Protein AF-A0A9D8BBF6-F1 (afdb_monomer_lite)

Radius of gyration: 19.47 Å; chains: 1; bounding box: 41×40×44 Å

Foldseek 3Di:
DAADEDCDDDDPPDDPVCVPPPRYCHVVVNVVPVVVVVVVVCCVVVVDDDPPDPPPPPPVFPKPQPPPPDDDPPCPFCVNVPVVDGWIWGDDPPDRQWIATPGPRDIDGHD

pLDDT: mean 85.03, std 13.87, range [52.5, 98.0]

Structure (mmCIF, N/CA/C/O backbone):
data_AF-A0A9D8BBF6-F1
#
_entry.id   AF-A0A9D8BBF6-F1
#
loop_
_atom_site.group_PDB
_atom_site.id
_atom_site.type_symbol
_atom_site.label_atom_id
_atom_site.label_alt_id
_atom_site.label_comp_id
_atom_site.label_asym_id
_atom_site.label_entity_id
_atom_site.label_seq_id
_atom_site.pdbx_PDB_ins_code
_atom_site.Cartn_x
_atom_site.Cartn_y
_atom_site.Cartn_z
_atom_site.occupancy
_atom_site.B_iso_or_equiv
_atom_site.auth_seq_id
_atom_site.auth_comp_id
_atom_site.auth_asym_id
_atom_site.auth_atom_id
_atom_site.pdbx_PDB_model_num
ATOM 1 N N . ASP A 1 1 ? -7.376 -12.098 1.584 1.00 78.88 1 ASP A N 1
ATOM 2 C CA . ASP A 1 1 ? -6.107 -12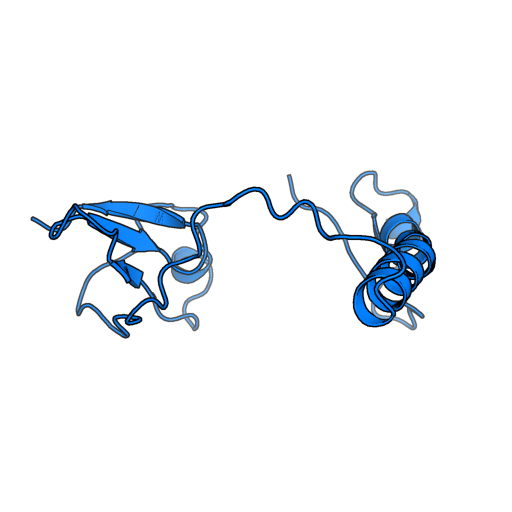.510 0.957 1.00 78.88 1 ASP A CA 1
ATOM 3 C C . ASP A 1 1 ? -5.059 -11.429 1.090 1.00 78.88 1 ASP A C 1
ATOM 5 O O . ASP A 1 1 ? -5.412 -10.256 1.105 1.00 78.88 1 ASP A O 1
ATOM 9 N N . ALA A 1 2 ? -3.796 -11.823 1.241 1.00 87.88 2 ALA A N 1
ATOM 10 C CA . ALA A 1 2 ? -2.667 -10.895 1.280 1.00 87.88 2 ALA A CA 1
ATOM 11 C C . ALA A 1 2 ? -2.157 -10.601 -0.142 1.00 87.88 2 ALA A C 1
ATOM 13 O O . ALA A 1 2 ? -2.200 -11.479 -1.006 1.00 87.88 2 ALA A O 1
ATOM 14 N N . VAL A 1 3 ? -1.652 -9.386 -0.361 1.00 95.06 3 VAL A N 1
ATOM 15 C CA . VAL A 1 3 ? -1.048 -8.916 -1.619 1.00 95.06 3 VAL A CA 1
ATOM 16 C C . VAL A 1 3 ? 0.410 -8.551 -1.349 1.00 95.06 3 VAL A C 1
ATOM 18 O O . VAL A 1 3 ? 0.715 -7.984 -0.302 1.00 95.06 3 VAL A O 1
ATOM 21 N N . ILE A 1 4 ? 1.308 -8.878 -2.279 1.00 95.25 4 ILE A N 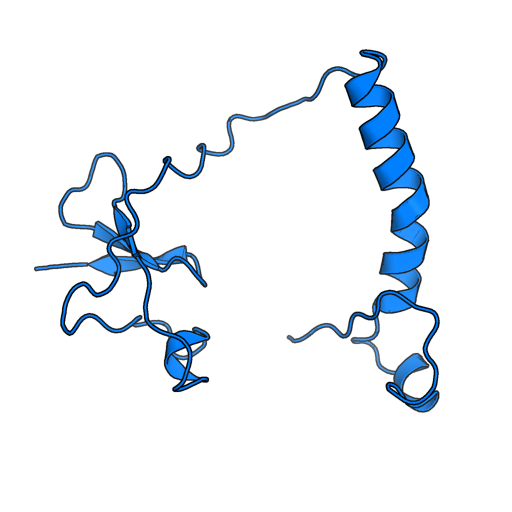1
ATOM 22 C CA . ILE A 1 4 ? 2.749 -8.627 -2.160 1.00 95.25 4 ILE A CA 1
ATOM 23 C C . ILE A 1 4 ? 3.098 -7.362 -2.948 1.00 95.25 4 ILE A C 1
ATOM 25 O O . ILE A 1 4 ? 2.890 -7.293 -4.162 1.00 95.25 4 ILE A O 1
ATOM 29 N N . MET A 1 5 ? 3.646 -6.368 -2.256 1.00 96.94 5 MET A N 1
ATOM 30 C CA . MET A 1 5 ? 4.047 -5.069 -2.804 1.00 96.94 5 MET A CA 1
ATOM 31 C C . MET A 1 5 ? 5.544 -4.838 -2.579 1.00 96.94 5 MET A C 1
ATOM 33 O O . MET A 1 5 ? 6.125 -5.402 -1.656 1.00 96.94 5 MET A O 1
ATOM 37 N N . HIS A 1 6 ? 6.166 -4.026 -3.432 1.00 96.75 6 HIS A N 1
ATOM 38 C CA . HIS A 1 6 ? 7.589 -3.692 -3.372 1.00 96.75 6 HIS A CA 1
ATOM 39 C C . HIS A 1 6 ? 7.830 -2.409 -4.187 1.00 96.75 6 HIS A C 1
ATOM 41 O O . HIS A 1 6 ? 7.374 -2.342 -5.331 1.00 96.75 6 HIS A O 1
ATOM 47 N N . PRO A 1 7 ? 8.524 -1.390 -3.648 1.00 95.94 7 PRO A N 1
ATOM 48 C CA . PRO A 1 7 ? 8.702 -0.110 -4.339 1.00 95.94 7 PRO A CA 1
ATOM 49 C C . PRO A 1 7 ? 9.613 -0.194 -5.573 1.00 95.94 7 PRO A C 1
ATOM 51 O O . PRO A 1 7 ? 9.489 0.641 -6.461 1.00 95.94 7 PRO A O 1
ATOM 54 N N . LEU A 1 8 ? 10.461 -1.229 -5.641 1.00 96.06 8 LEU A N 1
ATOM 55 C CA . LEU A 1 8 ? 11.516 -1.428 -6.645 1.00 96.06 8 LEU A CA 1
ATOM 56 C C . LEU A 1 8 ? 12.591 -0.304 -6.612 1.00 96.06 8 LEU A C 1
ATOM 58 O O . LEU A 1 8 ? 12.335 0.776 -6.083 1.00 96.06 8 LEU A O 1
ATOM 62 N N . PRO A 1 9 ? 13.809 -0.540 -7.140 1.00 95.12 9 PRO A N 1
ATOM 63 C CA . PRO A 1 9 ? 14.326 -1.832 -7.598 1.00 95.12 9 PRO A CA 1
ATOM 64 C C . PRO A 1 9 ? 14.445 -2.819 -6.432 1.00 95.12 9 PRO A C 1
ATOM 66 O O . PRO A 1 9 ? 14.690 -2.416 -5.301 1.00 95.12 9 PRO A O 1
ATOM 69 N N . ARG A 1 10 ? 14.210 -4.108 -6.698 1.00 94.50 10 ARG A N 1
ATOM 70 C CA . ARG A 1 10 ? 14.568 -5.170 -5.747 1.00 94.50 10 ARG A CA 1
ATOM 71 C C . ARG A 1 10 ? 16.041 -5.518 -5.928 1.00 94.50 10 ARG A C 1
ATOM 73 O O . ARG A 1 10 ? 16.532 -5.483 -7.056 1.00 94.50 10 ARG A O 1
ATOM 80 N N . ILE A 1 11 ? 16.709 -5.874 -4.844 1.00 93.38 11 ILE A N 1
ATOM 81 C CA . ILE A 1 11 ? 18.095 -6.333 -4.817 1.00 93.38 11 ILE A CA 1
ATOM 82 C C . ILE A 1 11 ? 18.105 -7.811 -4.419 1.00 93.38 11 ILE A C 1
ATOM 84 O O . ILE A 1 11 ? 18.230 -8.682 -5.277 1.00 93.38 11 ILE A O 1
ATOM 88 N N . ASN A 1 12 ? 17.930 -8.104 -3.133 1.00 94.62 12 ASN A N 1
ATOM 89 C CA . ASN A 1 12 ? 17.911 -9.458 -2.575 1.00 94.62 12 ASN A CA 1
ATOM 90 C C . ASN A 1 12 ? 16.760 -9.669 -1.577 1.00 94.62 12 ASN A C 1
ATOM 92 O O . ASN A 1 12 ? 16.682 -10.717 -0.941 1.00 94.62 12 ASN A O 1
ATOM 96 N N . GLU A 1 13 ? 15.851 -8.699 -1.458 1.00 96.38 13 GLU A N 1
ATOM 97 C CA . GLU A 1 13 ? 14.716 -8.739 -0.534 1.00 96.38 13 GLU A CA 1
ATOM 98 C C . GLU A 1 13 ? 13.586 -9.647 -1.049 1.00 96.38 13 GLU A C 1
ATOM 100 O O . GLU A 1 13 ? 12.715 -10.056 -0.283 1.00 96.38 13 GLU A O 1
ATOM 105 N N . LEU A 1 14 ? 13.584 -9.966 -2.351 1.00 93.75 14 LEU A N 1
ATOM 106 C CA . LEU A 1 14 ? 12.529 -10.735 -3.007 1.00 93.75 14 LEU A CA 1
ATOM 107 C C . LEU A 1 14 ? 13.096 -11.679 -4.076 1.00 93.75 14 LEU A C 1
ATOM 109 O O . LEU A 1 14 ? 13.707 -11.228 -5.044 1.00 93.75 14 LEU A O 1
ATOM 113 N N . SER A 1 15 ? 12.838 -12.984 -3.939 1.00 95.12 15 SER A N 1
ATOM 114 C CA . SER A 1 15 ? 13.206 -13.980 -4.957 1.00 95.12 15 SER A CA 1
ATOM 115 C C . SER A 1 15 ? 12.456 -13.742 -6.274 1.00 95.12 15 SER A C 1
ATOM 117 O O . SER A 1 15 ? 11.270 -13.403 -6.270 1.00 95.12 15 SER A O 1
ATOM 119 N N . TYR A 1 16 ? 13.123 -13.993 -7.403 1.00 94.75 16 TYR A N 1
ATOM 120 C CA . TYR A 1 16 ? 12.520 -13.964 -8.742 1.00 94.75 16 TYR A CA 1
ATOM 121 C C . TYR A 1 16 ? 11.347 -14.943 -8.890 1.00 94.75 16 TYR A C 1
ATOM 123 O O . TYR A 1 16 ? 10.428 -14.699 -9.664 1.00 94.75 16 TYR A O 1
ATOM 131 N N . GLU A 1 17 ? 11.321 -16.034 -8.121 1.00 96.56 17 GLU A N 1
ATOM 132 C CA . GLU A 1 17 ? 10.205 -16.989 -8.143 1.00 96.56 17 GLU A CA 1
ATOM 133 C C . GLU A 1 17 ? 8.875 -16.348 -7.724 1.00 96.56 17 GLU A C 1
ATOM 135 O O . GLU A 1 17 ? 7.810 -16.753 -8.196 1.00 96.56 17 GLU A O 1
ATOM 140 N N . VAL A 1 18 ? 8.931 -15.294 -6.899 1.00 95.75 18 VAL A N 1
ATOM 141 C CA . VAL A 1 18 ? 7.748 -14.561 -6.433 1.00 95.75 18 VAL A CA 1
ATOM 142 C C . VAL A 1 18 ? 7.076 -13.782 -7.568 1.00 95.75 18 VAL A C 1
ATOM 144 O O . VAL A 1 18 ? 5.909 -13.425 -7.435 1.00 95.75 18 VAL A O 1
ATOM 147 N N . ASP A 1 19 ? 7.741 -13.563 -8.709 1.00 96.06 19 ASP A N 1
ATOM 148 C CA . ASP A 1 19 ? 7.129 -12.927 -9.892 1.00 96.06 19 ASP A CA 1
ATOM 149 C C . ASP A 1 19 ? 5.929 -13.715 -10.418 1.00 96.06 19 ASP A C 1
ATOM 151 O O . ASP A 1 19 ? 5.006 -13.145 -10.999 1.00 96.06 19 ASP A O 1
ATOM 155 N N . ARG A 1 20 ? 5.938 -15.035 -10.208 1.00 96.69 20 ARG A N 1
ATOM 156 C CA . ARG A 1 20 ? 4.886 -15.947 -10.668 1.00 96.69 20 ARG A CA 1
ATOM 157 C C . ARG A 1 20 ? 3.756 -16.113 -9.652 1.00 96.69 20 ARG A C 1
ATOM 159 O O . ARG A 1 20 ? 2.746 -16.739 -9.970 1.00 96.69 20 ARG A O 1
ATOM 166 N N . ASP A 1 21 ? 3.896 -15.579 -8.437 1.00 96.44 21 ASP A N 1
ATOM 167 C CA . ASP A 1 21 ? 2.838 -15.641 -7.431 1.00 96.44 21 ASP A CA 1
ATOM 168 C C . ASP A 1 21 ? 1.693 -14.698 -7.825 1.00 96.44 21 ASP A C 1
ATOM 170 O O . ASP A 1 21 ? 1.887 -13.500 -8.019 1.00 96.44 21 ASP A O 1
ATOM 174 N N . LYS A 1 22 ? 0.461 -15.212 -7.880 1.00 95.62 22 LYS A N 1
ATOM 175 C CA . LYS A 1 22 ? -0.744 -14.424 -8.201 1.00 95.62 22 LYS A CA 1
ATOM 176 C C . LYS A 1 22 ? -0.986 -13.226 -7.269 1.00 95.62 22 LYS A C 1
ATOM 178 O O . LYS A 1 22 ? -1.766 -12.335 -7.598 1.00 95.62 22 LYS A O 1
ATOM 183 N N . ARG A 1 23 ? -0.366 -13.217 -6.086 1.00 96.12 23 ARG A N 1
ATOM 184 C CA . ARG A 1 23 ? -0.434 -12.130 -5.100 1.00 96.12 23 ARG A CA 1
ATOM 185 C C . ARG A 1 23 ? 0.577 -11.020 -5.382 1.00 96.12 23 ARG A C 1
ATOM 187 O O . ARG A 1 23 ? 0.455 -9.955 -4.781 1.00 96.12 23 ARG A O 1
ATOM 194 N N . ALA A 1 24 ? 1.560 -11.242 -6.256 1.00 96.81 24 ALA A N 1
ATOM 195 C CA . ALA A 1 24 ? 2.541 -10.240 -6.649 1.00 96.81 24 ALA A CA 1
ATOM 196 C C . ALA A 1 24 ? 1.867 -9.064 -7.369 1.00 96.81 24 ALA A C 1
ATOM 198 O O . ALA A 1 24 ? 1.201 -9.218 -8.392 1.00 96.81 24 ALA A O 1
ATOM 199 N N . ALA A 1 25 ? 2.032 -7.862 -6.820 1.00 97.56 25 ALA A N 1
ATOM 200 C CA . ALA A 1 25 ? 1.437 -6.642 -7.356 1.00 97.56 25 ALA A CA 1
ATOM 201 C C . ALA A 1 25 ? 2.450 -5.514 -7.591 1.00 97.56 25 ALA A C 1
ATOM 203 O O . ALA A 1 25 ? 2.057 -4.464 -8.094 1.00 97.56 25 ALA A O 1
ATOM 204 N N . TYR A 1 26 ? 3.736 -5.714 -7.291 1.00 97.50 26 TYR A N 1
ATOM 205 C CA . TYR A 1 26 ? 4.770 -4.674 -7.388 1.00 97.50 26 TYR A CA 1
ATOM 206 C C . TYR A 1 26 ? 4.975 -4.121 -8.807 1.00 97.50 26 TYR A C 1
ATOM 208 O O . TYR A 1 26 ? 5.202 -2.925 -8.959 1.00 97.50 26 TYR A O 1
ATOM 216 N N . PHE A 1 27 ? 4.793 -4.924 -9.862 1.00 96.69 27 PHE A N 1
ATOM 217 C CA . PHE A 1 27 ? 4.821 -4.399 -11.236 1.00 96.69 27 PHE A CA 1
ATOM 218 C C . PHE A 1 27 ? 3.623 -3.495 -11.548 1.00 96.69 27 PHE A C 1
ATOM 220 O O . PHE A 1 27 ? 3.794 -2.418 -12.117 1.00 96.69 27 PHE A O 1
ATOM 227 N N . ARG A 1 28 ? 2.411 -3.885 -11.120 1.00 96.81 28 ARG A N 1
ATOM 228 C CA . ARG A 1 28 ? 1.220 -3.026 -11.248 1.00 96.81 28 ARG A CA 1
ATOM 229 C C . ARG A 1 28 ? 1.389 -1.741 -10.438 1.00 96.81 28 ARG A C 1
ATOM 231 O O . ARG A 1 28 ? 1.119 -0.663 -10.950 1.00 96.81 28 ARG A O 1
ATOM 238 N N . GLN A 1 29 ? 1.895 -1.851 -9.209 1.00 97.62 29 GLN A N 1
ATOM 239 C CA . GLN A 1 29 ? 2.224 -0.718 -8.343 1.00 97.62 29 GLN A CA 1
ATOM 240 C C . GLN A 1 29 ? 3.181 0.267 -9.031 1.00 97.62 29 GLN A C 1
ATOM 242 O O . GLN A 1 29 ? 2.885 1.458 -9.072 1.00 97.62 29 GLN A O 1
ATOM 247 N N . ALA A 1 30 ? 4.296 -0.212 -9.594 1.00 97.06 30 ALA A N 1
ATOM 248 C CA . ALA A 1 30 ? 5.249 0.633 -10.313 1.00 97.06 30 ALA A CA 1
ATOM 249 C C . ALA A 1 30 ? 4.607 1.302 -11.543 1.00 97.06 30 ALA A C 1
ATOM 251 O O . ALA A 1 30 ? 4.781 2.505 -11.750 1.00 97.06 30 ALA A O 1
ATOM 252 N N . GLY A 1 31 ? 3.796 0.552 -12.301 1.00 97.31 31 GLY A N 1
ATOM 253 C CA . GLY A 1 31 ? 3.025 1.069 -13.435 1.00 97.31 31 GLY A CA 1
ATOM 254 C C . GLY A 1 31 ? 2.049 2.187 -13.053 1.00 97.31 31 GLY A C 1
ATOM 255 O O . GLY A 1 31 ? 1.916 3.160 -13.791 1.00 97.31 31 GLY A O 1
ATOM 256 N N . TYR A 1 32 ? 1.432 2.118 -11.868 1.00 98.00 32 TYR A N 1
ATOM 257 C CA . TYR A 1 32 ? 0.559 3.183 -11.362 1.00 98.00 32 TYR A CA 1
ATOM 258 C C . TYR A 1 32 ? 1.306 4.460 -10.947 1.00 98.00 32 TYR A C 1
ATOM 260 O O . TYR A 1 32 ? 0.681 5.514 -10.831 1.00 98.00 32 TYR A O 1
ATOM 268 N N . GLY A 1 33 ? 2.631 4.423 -10.777 1.00 96.88 33 GLY A N 1
ATOM 269 C CA . GLY A 1 33 ? 3.410 5.594 -10.371 1.00 96.88 33 GLY A CA 1
ATOM 270 C C . GLY A 1 33 ? 3.311 6.769 -11.350 1.00 96.88 33 GLY A C 1
ATOM 271 O O . GLY A 1 33 ? 3.252 7.920 -10.922 1.00 96.88 33 GLY A O 1
ATOM 272 N N . VAL A 1 34 ? 3.259 6.499 -12.658 1.00 97.06 34 VAL A N 1
ATOM 273 C CA . VAL A 1 34 ? 3.111 7.534 -13.695 1.00 97.06 34 VAL A CA 1
ATOM 274 C C . VAL A 1 34 ? 1.728 8.202 -13.647 1.00 97.06 34 VAL A C 1
ATOM 276 O O . VAL A 1 34 ? 1.687 9.407 -13.393 1.00 97.06 34 VAL A O 1
ATOM 279 N N . PRO A 1 35 ? 0.600 7.480 -13.815 1.00 97.38 35 PRO A N 1
ATOM 280 C CA . PRO A 1 35 ? -0.721 8.105 -13.824 1.00 97.38 35 PRO A CA 1
ATOM 281 C C . PRO A 1 35 ? -1.070 8.783 -12.493 1.00 97.38 35 PRO A C 1
ATOM 283 O O . PRO A 1 35 ? -1.687 9.843 -12.508 1.00 97.38 35 PRO A O 1
ATOM 286 N N . VAL A 1 36 ? -0.628 8.247 -11.348 1.00 96.69 36 VAL A N 1
ATOM 287 C CA . VAL A 1 36 ? -0.853 8.895 -10.043 1.00 96.69 36 VAL A CA 1
ATOM 288 C C . VAL A 1 36 ? -0.121 10.235 -9.956 1.00 96.69 36 VAL A C 1
ATOM 290 O O . VAL A 1 36 ? -0.716 11.226 -9.538 1.00 96.69 36 VAL A O 1
ATOM 293 N N . ARG A 1 37 ? 1.147 10.304 -10.387 1.00 97.75 37 ARG A N 1
ATOM 294 C CA . ARG A 1 37 ? 1.886 11.577 -10.421 1.00 97.75 37 ARG A CA 1
ATOM 295 C C . ARG A 1 37 ? 1.269 12.565 -11.404 1.00 97.75 37 ARG A C 1
ATOM 297 O O . ARG A 1 37 ? 1.155 13.736 -11.065 1.00 97.75 37 ARG A O 1
ATOM 304 N N . MET A 1 38 ? 0.841 12.106 -12.581 1.00 97.62 38 MET A N 1
ATOM 305 C CA . MET A 1 38 ? 0.139 12.952 -13.551 1.00 97.62 38 MET A CA 1
ATOM 306 C C . MET A 1 38 ? -1.137 13.547 -12.949 1.00 97.62 38 MET A C 1
ATOM 308 O O . MET A 1 38 ? -1.335 14.754 -13.033 1.00 97.62 38 MET A O 1
ATOM 312 N N . ALA A 1 39 ? -1.963 12.725 -12.294 1.00 95.69 39 ALA A N 1
ATOM 313 C CA . ALA A 1 39 ? -3.185 13.178 -11.637 1.00 95.69 39 ALA A CA 1
ATOM 314 C C . ALA A 1 39 ? -2.894 14.189 -10.518 1.00 95.69 39 ALA A C 1
ATOM 316 O O . ALA A 1 39 ? -3.556 15.220 -10.436 1.00 95.69 39 ALA A O 1
ATOM 317 N N . LEU A 1 40 ? -1.876 13.928 -9.691 1.00 95.81 40 LEU A N 1
ATOM 318 C CA . LEU A 1 40 ? -1.480 14.835 -8.616 1.00 95.81 40 LEU A CA 1
ATOM 319 C C . LEU A 1 40 ? -0.978 16.183 -9.154 1.00 95.81 40 LEU A C 1
ATOM 321 O O . LEU A 1 40 ? -1.378 17.225 -8.647 1.00 95.81 40 LEU A O 1
ATOM 325 N N . ILE A 1 41 ? -0.136 16.176 -10.190 1.00 97.25 41 ILE A N 1
ATOM 326 C CA . ILE A 1 41 ? 0.358 17.404 -10.829 1.00 97.25 41 ILE A CA 1
ATOM 327 C C . ILE A 1 41 ? -0.802 18.175 -11.465 1.00 97.25 41 ILE A C 1
ATOM 329 O O . ILE A 1 41 ? -0.925 19.375 -11.241 1.00 97.25 41 ILE A O 1
ATOM 333 N N . ALA A 1 42 ? -1.685 17.495 -12.202 1.00 96.50 42 ALA A N 1
ATOM 334 C CA . ALA A 1 42 ? -2.852 18.119 -12.818 1.00 96.50 42 ALA A CA 1
ATOM 335 C C . ALA A 1 42 ? -3.777 18.767 -11.774 1.00 96.50 42 ALA A C 1
ATOM 337 O O . ALA A 1 42 ? -4.255 19.879 -11.988 1.00 96.50 42 ALA A O 1
ATOM 338 N N . LEU A 1 43 ? -3.969 18.110 -10.626 1.00 95.00 43 LEU A N 1
ATOM 339 C CA . LEU A 1 43 ? -4.723 18.647 -9.497 1.00 95.00 43 LEU A CA 1
ATOM 340 C C . LEU A 1 43 ? -4.061 19.904 -8.910 1.00 95.00 43 LEU A C 1
ATOM 342 O O . LEU A 1 43 ? -4.727 20.917 -8.721 1.00 95.00 43 LEU A O 1
ATOM 346 N N . LEU A 1 44 ? -2.751 19.862 -8.650 1.00 94.62 44 LEU A N 1
ATOM 347 C CA . LEU A 1 44 ? -2.002 21.001 -8.098 1.00 94.62 44 LEU A CA 1
ATOM 348 C C . LEU A 1 44 ? -1.955 22.198 -9.053 1.00 94.62 44 LEU A C 1
ATOM 350 O O . LEU A 1 44 ? -1.893 23.340 -8.610 1.00 94.62 44 LEU A O 1
ATOM 354 N N . MET A 1 45 ? -2.000 21.937 -10.357 1.00 97.31 45 MET A N 1
ATOM 355 C CA . MET A 1 45 ? -2.059 22.962 -11.396 1.00 97.31 45 MET A CA 1
ATOM 356 C C . MET A 1 45 ? -3.473 23.503 -11.651 1.00 97.31 45 MET A C 1
ATOM 358 O O . MET A 1 45 ? -3.628 24.397 -12.477 1.00 97.31 45 MET A O 1
ATOM 362 N N . GLY A 1 46 ? -4.507 22.954 -11.005 1.00 94.62 46 GLY A N 1
ATOM 363 C CA . GLY A 1 46 ? -5.901 23.314 -11.281 1.00 94.62 46 GLY A CA 1
ATOM 364 C C . GLY A 1 46 ? -6.394 22.882 -12.668 1.00 94.62 46 GLY A C 1
ATOM 365 O O . GLY A 1 46 ? -7.425 23.358 -13.127 1.00 94.62 46 GLY A O 1
ATOM 366 N N . ALA A 1 47 ? -5.676 21.980 -13.345 1.00 95.19 47 ALA A N 1
ATOM 367 C CA . ALA A 1 47 ? -6.073 21.436 -14.645 1.00 95.19 47 ALA A CA 1
ATOM 368 C C . ALA A 1 47 ? -7.202 20.397 -14.524 1.00 95.19 47 ALA A C 1
ATOM 370 O O . ALA A 1 47 ? -7.874 20.087 -15.506 1.00 95.19 47 ALA A O 1
ATOM 371 N N . VAL A 1 48 ? -7.395 19.840 -13.324 1.00 91.88 48 VAL A N 1
ATOM 372 C CA . VAL A 1 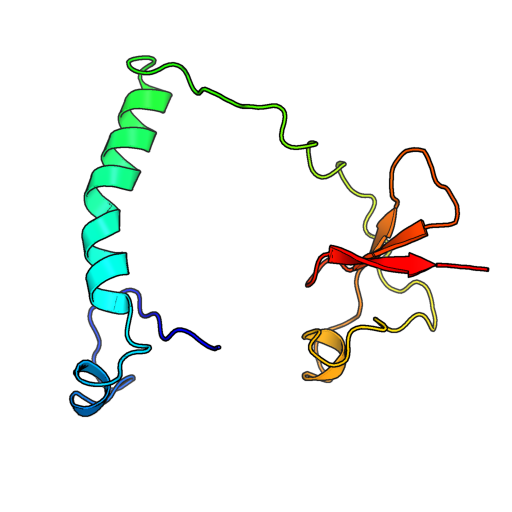48 ? -8.488 18.926 -12.987 1.00 91.88 48 VAL A CA 1
ATOM 373 C C . VAL A 1 48 ? -9.043 19.319 -11.624 1.00 91.88 48 VAL A C 1
ATOM 375 O O . VAL A 1 48 ? -8.293 19.434 -10.655 1.00 91.88 48 VAL A O 1
ATOM 378 N N . GLU A 1 49 ? -10.362 19.477 -11.534 1.00 87.00 49 GLU A N 1
ATOM 379 C CA . GLU A 1 49 ? -11.046 19.649 -10.254 1.00 87.00 49 GLU A CA 1
ATOM 380 C C . GLU A 1 49 ? -11.221 18.290 -9.567 1.00 87.00 49 GLU A C 1
ATOM 382 O O . GLU A 1 49 ? -11.694 17.327 -10.189 1.00 87.00 49 GLU A O 1
ATOM 387 N N . PRO A 1 50 ? -10.852 18.167 -8.282 1.00 81.06 50 PRO A N 1
ATOM 388 C CA . PRO A 1 50 ? -11.017 16.915 -7.581 1.00 81.06 50 PRO A CA 1
ATOM 389 C C . PRO A 1 50 ? -12.510 16.698 -7.332 1.00 81.06 50 PRO A C 1
ATOM 391 O O . PRO A 1 50 ? -13.167 17.479 -6.644 1.00 81.06 50 PRO A O 1
ATOM 394 N N . LYS A 1 51 ? -13.045 15.585 -7.834 1.00 77.50 51 LYS A N 1
ATOM 395 C CA . LYS A 1 51 ? -14.338 15.069 -7.378 1.00 77.50 51 LYS A CA 1
ATOM 396 C C . LYS A 1 51 ? -14.138 14.457 -5.997 1.00 77.50 51 LYS A C 1
ATOM 398 O O . LYS A 1 51 ? -14.053 13.241 -5.848 1.00 77.50 51 LYS A O 1
ATOM 403 N N . ILE A 1 52 ? -13.973 15.316 -4.995 1.00 72.69 52 ILE A N 1
ATOM 404 C CA . ILE A 1 52 ? -14.016 14.899 -3.600 1.00 72.69 52 ILE A CA 1
ATOM 405 C C . ILE A 1 52 ? -15.489 14.649 -3.311 1.00 72.69 52 ILE A C 1
ATOM 407 O O . ILE A 1 52 ? -16.218 15.551 -2.909 1.00 72.69 52 ILE A O 1
ATOM 411 N N . GLU A 1 53 ? -15.945 13.421 -3.553 1.00 68.81 53 GLU A N 1
ATOM 412 C CA . GLU A 1 53 ? -17.097 12.941 -2.801 1.00 68.81 53 GLU A CA 1
ATOM 413 C C . GLU A 1 53 ? -16.759 13.158 -1.326 1.00 68.81 53 GLU A C 1
ATOM 415 O O . GLU A 1 53 ? -15.629 12.873 -0.914 1.00 68.81 53 GLU A O 1
ATOM 420 N N . GLU A 1 54 ? -17.692 13.701 -0.541 1.00 61.41 54 GLU A N 1
ATOM 421 C CA . GLU A 1 54 ? -17.572 13.759 0.916 1.00 61.41 54 GLU A CA 1
ATOM 422 C C . GLU A 1 54 ? -17.538 12.326 1.472 1.00 61.41 54 GLU A C 1
ATOM 424 O O . GLU A 1 54 ? -18.463 11.835 2.112 1.00 61.41 54 GLU A O 1
ATOM 429 N N . GLN A 1 55 ? -16.440 11.613 1.241 1.00 56.94 55 GLN A N 1
ATOM 430 C CA . GLN A 1 55 ? -16.043 10.493 2.057 1.00 56.94 55 GLN A CA 1
ATOM 431 C C . GLN A 1 55 ? -15.861 11.097 3.432 1.00 56.94 55 GLN A C 1
ATOM 433 O O . GLN A 1 55 ? -14.984 11.947 3.603 1.00 56.94 55 GLN A O 1
ATOM 438 N N . ALA A 1 56 ? -16.762 10.724 4.350 1.00 54.69 56 ALA A N 1
ATOM 439 C CA . ALA A 1 56 ? -16.814 11.202 5.722 1.00 54.69 56 ALA A CA 1
ATOM 440 C C . ALA A 1 56 ? -15.389 11.461 6.196 1.00 54.69 56 ALA A C 1
ATOM 442 O O . ALA A 1 56 ? -14.637 10.502 6.407 1.00 54.69 56 ALA A O 1
ATOM 443 N N . LYS A 1 57 ? -15.000 12.750 6.251 1.00 53.59 57 LYS A N 1
ATOM 444 C CA . LYS A 1 57 ? -13.667 13.161 6.690 1.00 53.59 57 LYS A CA 1
ATOM 445 C C . LYS A 1 57 ? -13.428 12.342 7.937 1.00 53.59 57 LYS A C 1
ATOM 447 O O . LYS A 1 57 ? -14.244 12.444 8.858 1.00 53.59 57 LYS A O 1
ATOM 452 N N . ARG A 1 58 ? -12.401 11.476 7.939 1.00 52.84 58 ARG A N 1
ATOM 453 C CA . ARG A 1 58 ? -11.993 10.798 9.173 1.00 52.84 58 ARG A CA 1
ATOM 454 C C . ARG A 1 58 ? -11.947 11.935 10.181 1.00 52.84 58 ARG A C 1
ATOM 456 O O . ARG A 1 58 ? -11.200 12.886 9.914 1.00 52.84 58 ARG A O 1
ATOM 463 N N . PRO A 1 59 ? -12.836 11.951 11.199 1.00 52.50 59 PRO A N 1
ATOM 464 C CA . PRO A 1 59 ? -12.883 13.080 12.107 1.00 52.50 59 PRO A CA 1
ATOM 465 C C . PRO A 1 59 ? -11.446 13.276 12.556 1.00 52.50 59 PRO A C 1
ATOM 467 O O . PRO A 1 59 ? -10.738 12.271 12.667 1.00 52.50 59 PRO A O 1
ATOM 470 N N . ALA A 1 60 ? -10.995 14.525 12.700 1.00 53.94 60 ALA A N 1
ATOM 471 C CA . ALA A 1 60 ? -9.704 14.830 13.303 1.00 53.94 60 ALA A CA 1
ATOM 472 C C . ALA A 1 60 ? -9.738 14.205 14.696 1.00 53.94 60 ALA A C 1
ATOM 474 O O . ALA A 1 60 ? -10.246 14.763 15.669 1.00 53.94 60 ALA A O 1
ATOM 475 N N . ALA A 1 61 ? -9.414 12.928 14.714 1.00 54.28 61 ALA A N 1
ATOM 476 C CA . ALA A 1 61 ? -9.902 12.025 15.705 1.00 54.28 61 ALA A CA 1
ATOM 477 C C . ALA A 1 61 ? -9.021 12.335 16.878 1.00 54.28 61 ALA A C 1
ATOM 479 O O . ALA A 1 61 ? -7.806 12.184 16.774 1.00 54.28 61 ALA A O 1
ATOM 480 N N . ARG A 1 62 ? -9.607 12.784 17.985 1.00 58.09 62 ARG A N 1
ATOM 481 C CA . ARG A 1 62 ? -8.898 12.702 19.253 1.00 58.09 62 ARG A CA 1
ATOM 482 C C . ARG A 1 62 ? -8.597 11.224 19.458 1.00 58.09 62 ARG A C 1
ATOM 484 O O . ARG A 1 62 ? -9.490 10.460 19.826 1.00 58.09 62 ARG A O 1
ATOM 491 N N . ILE A 1 63 ? -7.379 10.833 19.089 1.00 62.28 63 ILE A N 1
ATOM 492 C CA . ILE A 1 63 ? -6.861 9.492 19.281 1.00 62.28 63 ILE A CA 1
ATOM 493 C C . ILE A 1 63 ? -6.845 9.313 20.787 1.00 62.28 63 ILE A C 1
ATOM 495 O O . ILE A 1 63 ? -6.178 10.058 21.502 1.00 62.28 63 ILE A O 1
ATOM 499 N N . ILE A 1 64 ? -7.635 8.366 21.271 1.00 65.62 64 ILE A N 1
ATOM 500 C CA . ILE A 1 64 ? -7.529 7.934 22.654 1.00 65.62 64 ILE A CA 1
ATOM 501 C C . ILE A 1 64 ? -6.386 6.921 22.646 1.00 65.62 64 ILE A C 1
ATOM 503 O O . ILE A 1 64 ? -6.579 5.759 22.278 1.00 65.62 64 ILE A O 1
ATOM 507 N N . GLU A 1 65 ? -5.171 7.392 22.932 1.00 55.88 65 GLU A N 1
ATOM 508 C CA . GLU A 1 65 ? -4.046 6.507 23.228 1.00 55.88 65 GLU A CA 1
ATOM 509 C C . GLU A 1 65 ? -4.334 5.839 24.570 1.00 55.88 65 GLU A C 1
ATOM 511 O O . GLU A 1 65 ? -4.516 6.519 25.576 1.00 55.88 65 GLU A O 1
ATOM 516 N N . GLY A 1 66 ? -4.453 4.511 24.571 1.00 54.53 66 GLY A N 1
ATOM 517 C CA . GLY A 1 66 ? -4.697 3.767 25.802 1.00 54.53 66 GLY A CA 1
ATOM 518 C C . GLY A 1 66 ? -6.024 4.124 26.468 1.00 54.53 66 GLY A C 1
ATOM 519 O O . GLY A 1 66 ? -6.042 4.587 27.603 1.00 54.53 66 GLY A O 1
ATOM 520 N N . ALA A 1 67 ? -7.154 3.842 25.809 1.00 54.56 67 ALA A N 1
ATOM 521 C CA . ALA A 1 67 ? -8.371 3.564 26.568 1.00 54.56 67 ALA A CA 1
ATOM 522 C C . ALA A 1 67 ? -8.070 2.322 27.424 1.00 54.56 67 ALA A C 1
ATOM 524 O O . ALA A 1 67 ? -8.123 1.201 26.921 1.00 54.56 67 ALA A O 1
ATOM 525 N N . SER A 1 68 ? -7.584 2.540 28.645 1.00 54.53 68 SER A N 1
ATOM 526 C CA . SER A 1 68 ? -6.971 1.533 29.507 1.00 54.53 68 SER A CA 1
ATOM 527 C C . SER A 1 68 ? -7.824 0.262 29.545 1.00 54.53 68 SER A C 1
ATOM 529 O O . SER A 1 68 ? -8.936 0.281 30.061 1.00 54.53 68 SER A O 1
ATOM 531 N N . GLY A 1 69 ? -7.321 -0.828 28.954 1.00 69.38 69 GLY A N 1
ATOM 532 C CA . GLY A 1 69 ? -7.977 -2.142 28.949 1.00 69.38 69 GLY A CA 1
ATOM 533 C C . GLY A 1 69 ? -8.853 -2.487 27.736 1.00 69.38 69 GLY A C 1
ATOM 534 O O . GLY A 1 69 ? -9.344 -3.610 27.669 1.00 69.38 69 GLY A O 1
ATOM 535 N N . ILE A 1 70 ? -9.037 -1.595 26.754 1.00 80.81 70 ILE A N 1
ATOM 536 C CA . ILE A 1 70 ? -9.863 -1.888 25.569 1.00 80.81 70 ILE A CA 1
ATOM 537 C C . ILE A 1 70 ? -9.018 -2.523 24.455 1.00 80.81 70 ILE A C 1
ATOM 539 O O . ILE A 1 70 ? -8.169 -1.871 23.846 1.00 80.81 70 ILE A O 1
ATOM 543 N N . ALA A 1 71 ? -9.286 -3.794 24.147 1.00 86.69 71 ALA A N 1
ATOM 544 C CA . ALA A 1 71 ? -8.715 -4.496 22.998 1.00 86.69 71 ALA A CA 1
ATOM 545 C C . ALA A 1 71 ? -9.598 -4.347 21.747 1.00 86.69 71 ALA A C 1
ATOM 547 O O . ALA A 1 71 ? -10.805 -4.112 21.831 1.00 86.69 71 ALA A O 1
ATOM 548 N N . CYS A 1 72 ? -9.008 -4.495 20.558 1.00 88.81 72 CYS A N 1
ATOM 549 C CA . CYS A 1 72 ? -9.801 -4.560 19.334 1.00 88.81 7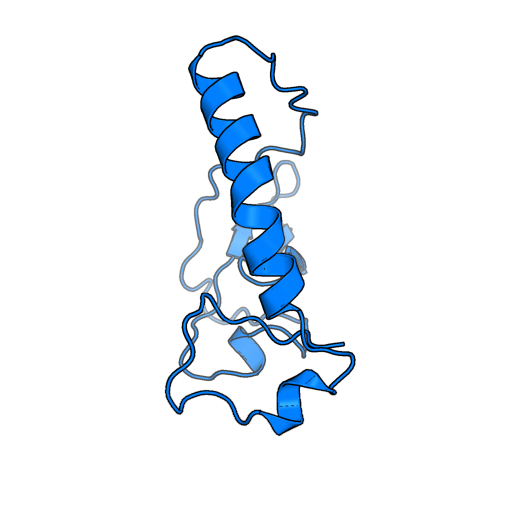2 CYS A CA 1
ATOM 550 C C . CYS A 1 72 ? -10.489 -5.938 19.244 1.00 88.81 72 CYS A C 1
ATOM 552 O O . CYS A 1 72 ? -9.790 -6.943 19.317 1.00 88.81 72 CYS A O 1
ATOM 554 N N . PRO A 1 73 ? -11.813 -6.032 19.024 1.00 89.38 73 PRO A N 1
ATOM 555 C CA . PRO A 1 73 ? -12.512 -7.317 18.893 1.00 89.38 73 PRO A CA 1
ATOM 556 C C . PRO A 1 73 ? -12.270 -8.005 17.538 1.00 89.38 73 PRO A C 1
ATOM 558 O O . PRO A 1 73 ? -12.722 -9.122 17.317 1.00 89.38 73 PRO A O 1
ATOM 561 N N . ASN A 1 74 ? -11.587 -7.343 16.600 1.00 91.12 74 ASN A N 1
ATOM 562 C CA . ASN A 1 74 ? -11.206 -7.954 15.334 1.00 91.12 74 ASN A CA 1
ATOM 563 C C . ASN A 1 74 ? -9.946 -8.812 15.522 1.00 91.12 74 ASN A C 1
ATOM 565 O O . ASN A 1 74 ? -8.840 -8.275 15.575 1.00 91.12 74 ASN A O 1
ATOM 569 N N . ASP A 1 75 ? -10.079 -10.138 15.528 1.00 92.12 75 ASP A N 1
ATOM 570 C CA . ASP A 1 75 ? -8.961 -11.091 15.675 1.00 92.12 75 ASP A CA 1
ATOM 571 C C . ASP A 1 75 ? -7.843 -10.934 14.634 1.00 92.12 75 ASP A C 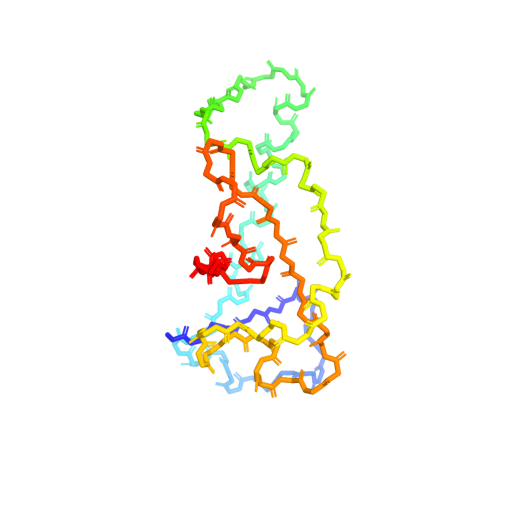1
ATOM 573 O O . ASP A 1 75 ? -6.726 -11.421 14.835 1.00 92.12 75 ASP A O 1
ATOM 577 N N . ARG A 1 76 ? -8.130 -10.277 13.505 1.00 90.81 76 ARG A N 1
ATOM 578 C CA . ARG A 1 76 ? -7.164 -9.981 12.437 1.00 90.81 76 ARG A CA 1
ATOM 579 C C . ARG A 1 76 ? -6.534 -8.592 12.552 1.00 90.81 76 ARG A C 1
ATOM 581 O O . ARG A 1 76 ? -5.706 -8.248 11.716 1.00 90.81 76 ARG A O 1
ATOM 588 N N . CYS A 1 77 ? -6.912 -7.790 13.546 1.00 91.94 77 CYS A N 1
ATOM 589 C CA . CYS A 1 77 ? -6.304 -6.488 13.789 1.00 91.94 77 CYS A CA 1
ATOM 590 C C . CYS A 1 77 ? -4.817 -6.637 14.138 1.00 91.94 77 CYS A C 1
ATOM 592 O O . CYS A 1 77 ? -4.442 -7.528 14.903 1.00 91.94 77 CYS A O 1
ATOM 594 N N . VAL A 1 78 ? -3.984 -5.719 13.638 1.00 92.38 78 VAL A N 1
ATOM 595 C CA . VAL A 1 78 ? -2.539 -5.688 13.922 1.00 92.38 78 VAL A CA 1
ATOM 596 C C . VAL A 1 78 ? -2.250 -5.669 15.424 1.00 92.38 78 VAL A C 1
ATOM 598 O O . VAL A 1 78 ? -1.369 -6.379 15.882 1.00 92.38 78 VAL A O 1
ATOM 601 N N . THR A 1 79 ? -3.076 -4.984 16.216 1.00 91.25 79 THR A N 1
ATOM 602 C CA . THR A 1 79 ? -2.932 -4.904 17.681 1.00 91.25 79 THR A CA 1
ATOM 603 C C . THR A 1 79 ? -3.095 -6.255 18.381 1.00 91.25 79 THR A C 1
ATOM 605 O O . THR A 1 79 ? -2.624 -6.426 19.497 1.00 91.25 79 THR A O 1
ATOM 608 N N . ASN A 1 80 ? -3.778 -7.214 17.745 1.00 90.75 80 ASN A N 1
ATOM 609 C CA . ASN A 1 80 ? -3.973 -8.568 18.271 1.00 90.75 80 ASN A CA 1
ATOM 610 C C . ASN A 1 80 ? -2.929 -9.553 17.727 1.00 90.75 80 ASN A C 1
ATOM 612 O O . ASN A 1 80 ? -2.693 -10.598 18.331 1.00 90.75 80 ASN A O 1
ATOM 616 N N . LYS A 1 81 ? -2.321 -9.252 16.572 1.00 92.50 81 LYS A N 1
ATOM 617 C CA . LYS A 1 81 ? -1.286 -10.090 15.946 1.00 92.50 81 LYS A CA 1
ATOM 618 C C . LYS A 1 81 ? 0.125 -9.713 16.382 1.00 92.50 81 LYS A C 1
ATOM 620 O O . LYS A 1 81 ? 0.984 -10.585 16.466 1.00 92.50 81 LYS A O 1
ATOM 625 N N . GLU A 1 82 ? 0.357 -8.445 16.697 1.00 90.75 82 GLU A N 1
ATOM 626 C CA . GLU A 1 82 ? 1.677 -7.892 16.964 1.00 90.75 82 GLU A CA 1
ATOM 627 C C . GLU A 1 82 ? 1.714 -7.215 18.339 1.00 90.75 82 GLU A C 1
ATOM 629 O O . GLU A 1 82 ? 1.196 -6.119 18.533 1.00 90.75 82 GLU A O 1
ATOM 634 N N . LYS A 1 83 ? 2.374 -7.866 19.309 1.00 85.94 83 LYS A N 1
ATOM 635 C CA . LYS A 1 83 ? 2.405 -7.432 20.723 1.00 85.94 83 LYS A CA 1
ATOM 636 C C . LYS A 1 83 ? 3.003 -6.040 20.955 1.00 85.94 83 LYS A C 1
ATOM 638 O O . LYS A 1 83 ? 2.756 -5.440 21.993 1.00 85.94 83 LYS A O 1
ATOM 643 N N . HIS A 1 84 ? 3.823 -5.555 20.027 1.00 87.12 84 HIS A N 1
ATOM 644 C CA . HIS A 1 84 ? 4.495 -4.261 20.134 1.00 87.12 84 HIS A CA 1
ATOM 645 C C . HIS A 1 84 ? 3.623 -3.095 19.639 1.00 87.12 84 HIS A C 1
ATOM 647 O O . HIS A 1 84 ? 3.991 -1.936 19.820 1.00 87.12 84 HIS A O 1
ATOM 653 N N 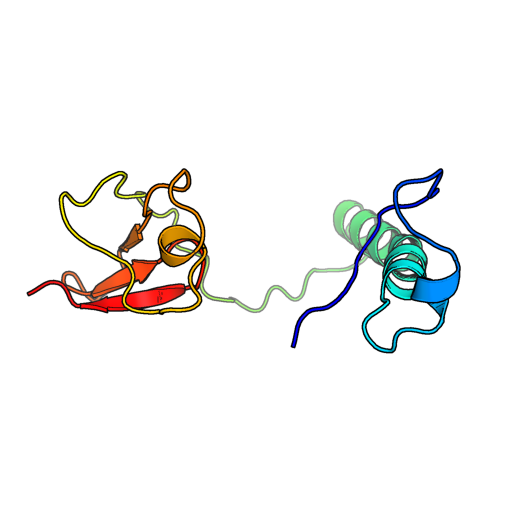. VAL A 1 85 ? 2.471 -3.384 19.025 1.00 87.69 85 VAL A N 1
ATOM 654 C CA . VAL A 1 85 ? 1.569 -2.374 18.471 1.00 87.69 85 VAL A CA 1
ATOM 655 C C . VAL A 1 85 ? 0.458 -2.078 19.473 1.00 87.69 85 VAL A C 1
ATOM 657 O O . VAL A 1 85 ? -0.425 -2.900 19.716 1.00 87.69 85 VAL A O 1
ATOM 660 N N . SER A 1 86 ? 0.490 -0.883 20.063 1.00 85.31 86 SER A N 1
ATOM 661 C CA . SER A 1 86 ? -0.509 -0.462 21.045 1.00 85.31 86 SER A CA 1
ATOM 662 C C . SER A 1 86 ? -1.878 -0.194 20.396 1.00 85.31 86 SER A C 1
ATOM 664 O O . SER A 1 86 ? -1.947 0.436 19.337 1.00 85.31 86 SER A O 1
ATOM 666 N N . PRO A 1 87 ? -2.997 -0.627 21.010 1.00 85.75 87 PRO A N 1
ATOM 667 C CA . PRO A 1 87 ? -4.332 -0.285 20.531 1.00 85.75 87 PRO A CA 1
ATOM 668 C C . PRO A 1 87 ? -4.580 1.226 20.515 1.00 85.75 87 PRO A C 1
ATOM 670 O O . PRO A 1 87 ? -4.352 1.925 21.503 1.00 85.75 87 PRO A O 1
ATOM 673 N N . ARG A 1 88 ? -5.090 1.724 19.386 1.00 87.50 88 ARG A N 1
ATOM 674 C CA . ARG A 1 88 ? -5.468 3.128 19.182 1.00 87.50 88 ARG A CA 1
ATOM 675 C C . ARG A 1 88 ? -6.901 3.198 18.677 1.00 87.50 88 ARG A C 1
ATOM 677 O O . ARG A 1 88 ? -7.281 2.426 17.792 1.00 87.50 88 ARG A O 1
ATOM 684 N N . PHE A 1 89 ? -7.684 4.131 19.213 1.00 85.31 89 PHE A N 1
ATOM 685 C CA . PHE A 1 89 ? -9.099 4.280 18.876 1.00 85.31 89 PHE A CA 1
ATOM 686 C C . PHE A 1 89 ? -9.480 5.736 18.637 1.00 85.31 89 PHE A C 1
ATOM 688 O O . PHE A 1 89 ? -8.892 6.650 19.216 1.00 85.31 89 PHE A O 1
ATOM 695 N N . TYR A 1 90 ? -10.509 5.941 17.820 1.00 83.19 90 TYR A N 1
ATOM 696 C CA . TYR A 1 90 ? -11.131 7.240 17.614 1.00 83.19 90 TYR A CA 1
ATOM 697 C C . TYR A 1 90 ? -12.631 7.212 17.895 1.00 83.19 90 TYR A C 1
ATOM 699 O O . TYR A 1 90 ? -13.304 6.213 17.643 1.00 83.19 90 TYR A O 1
ATOM 707 N N . LYS A 1 91 ? -13.164 8.318 18.426 1.00 81.38 91 LYS A N 1
ATOM 708 C CA . LYS A 1 91 ? -14.601 8.461 18.700 1.00 81.38 91 LYS A CA 1
ATOM 709 C C . LYS A 1 91 ? -15.390 8.605 17.402 1.00 81.38 91 LYS A C 1
ATOM 711 O O . LYS A 1 91 ? -14.982 9.340 16.503 1.00 81.38 91 LYS A O 1
ATOM 716 N N . VAL A 1 92 ? -16.542 7.944 17.334 1.00 78.00 92 VAL A N 1
ATOM 717 C CA . VAL A 1 92 ? -17.494 8.116 16.234 1.00 78.00 92 VAL A CA 1
ATOM 718 C C . VAL A 1 92 ? -18.368 9.341 16.514 1.00 78.00 92 VAL A C 1
ATOM 720 O O . VAL A 1 92 ? -18.922 9.491 17.604 1.00 78.00 92 VAL A O 1
ATOM 723 N N . HIS A 1 93 ? -18.486 10.236 15.532 1.00 71.06 93 HIS A N 1
ATOM 724 C CA . HIS A 1 93 ? -19.333 11.421 15.651 1.00 71.06 93 HIS A CA 1
ATOM 725 C C . HIS A 1 93 ? -20.810 11.013 15.784 1.00 71.06 93 HIS A C 1
ATOM 727 O O . HIS A 1 93 ? -21.293 10.188 15.015 1.00 71.06 93 HIS A O 1
ATOM 733 N N . GLY A 1 94 ? -21.526 11.586 16.754 1.00 70.69 94 GLY A N 1
ATOM 734 C CA . GLY A 1 94 ? -22.948 11.297 16.993 1.00 70.69 94 GLY A CA 1
ATOM 735 C C . GLY A 1 94 ? -23.238 10.076 17.877 1.00 70.69 94 GLY A C 1
ATOM 736 O O . GLY A 1 94 ? -24.376 9.900 18.295 1.00 70.69 94 GLY A O 1
ATOM 737 N N . THR A 1 95 ? -22.233 9.269 18.235 1.00 71.25 95 THR A N 1
ATOM 738 C CA . THR A 1 95 ? -22.404 8.096 19.115 1.00 71.25 95 THR A CA 1
ATOM 739 C C . THR A 1 95 ? -21.310 8.050 20.191 1.00 71.25 95 THR A C 1
ATOM 741 O O . THR A 1 95 ? -20.260 7.444 19.971 1.00 71.25 95 THR A O 1
ATOM 744 N N . PRO A 1 96 ? -21.534 8.654 21.376 1.00 68.00 96 PRO A N 1
ATOM 745 C CA . PRO A 1 96 ? -20.522 8.777 22.434 1.00 68.00 96 PRO A CA 1
ATOM 746 C C . PRO A 1 96 ? -19.961 7.446 22.955 1.00 68.00 96 PRO A C 1
ATOM 748 O O . PRO A 1 96 ? -18.823 7.410 23.414 1.00 68.00 96 PRO A O 1
ATOM 751 N N . LYS A 1 97 ? -20.752 6.369 22.866 1.00 75.75 97 LYS A N 1
ATOM 752 C CA . LYS A 1 97 ? -20.424 5.010 23.335 1.00 75.75 97 LYS A CA 1
ATOM 753 C C . LYS A 1 97 ? -19.830 4.094 22.253 1.00 75.75 97 LYS A C 1
ATOM 755 O O . LYS A 1 97 ? -19.739 2.882 22.435 1.00 75.75 97 LYS A O 1
ATOM 760 N N . ALA A 1 98 ? -19.483 4.648 21.092 1.00 82.12 98 ALA A N 1
ATOM 761 C CA . ALA A 1 98 ? -18.888 3.891 20.000 1.00 82.12 98 ALA A CA 1
ATOM 762 C C . ALA A 1 98 ? -17.524 4.472 19.626 1.00 82.12 98 ALA A C 1
ATOM 764 O O . ALA A 1 98 ? -17.376 5.654 19.296 1.00 82.12 98 ALA A O 1
ATOM 765 N N . LEU A 1 99 ? -16.526 3.599 19.650 1.00 86.12 99 LEU A N 1
ATOM 766 C CA . LEU A 1 99 ? -15.180 3.857 19.171 1.00 86.12 99 LEU A CA 1
ATOM 767 C C . LEU A 1 99 ? -14.952 3.078 17.875 1.00 86.12 99 LEU A C 1
ATOM 769 O O . LEU A 1 99 ? -15.562 2.036 17.650 1.00 86.12 99 LEU A O 1
ATOM 773 N N . LYS A 1 100 ? -14.044 3.549 17.026 1.00 88.31 100 LYS A N 1
ATOM 774 C CA . LYS A 1 100 ? -13.489 2.765 15.920 1.00 88.31 100 LYS A CA 1
ATOM 775 C C . LYS A 1 100 ? -12.004 2.536 16.138 1.00 88.31 100 LYS A C 1
ATOM 777 O O . LYS A 1 100 ? -11.287 3.427 16.594 1.00 88.31 100 LYS A O 1
ATOM 782 N N . CYS A 1 101 ? -11.543 1.329 15.827 1.00 87.81 101 CYS A N 1
ATOM 783 C CA . CYS A 1 101 ? -10.122 1.007 15.838 1.00 87.81 101 CYS A CA 1
ATOM 784 C C . CYS A 1 101 ? -9.389 1.819 14.767 1.00 87.81 101 CYS A C 1
ATOM 786 O O . CYS A 1 101 ? -9.804 1.833 13.614 1.00 87.81 101 CYS A O 1
ATOM 788 N N . TYR A 1 102 ? -8.267 2.434 15.128 1.00 87.50 102 TYR A N 1
ATOM 789 C CA . TYR A 1 102 ? -7.437 3.213 14.208 1.00 87.50 102 TYR A CA 1
ATOM 790 C C . TYR A 1 102 ? -6.860 2.374 13.056 1.00 87.50 102 TYR A C 1
ATOM 792 O O . TYR A 1 102 ? -6.649 2.885 11.961 1.00 87.50 102 TYR A O 1
ATOM 800 N N . TYR A 1 103 ? -6.601 1.086 13.302 1.00 88.62 103 TYR A N 1
ATOM 801 C CA . TYR A 1 103 ? -5.903 0.220 12.351 1.00 88.62 103 TYR A CA 1
ATOM 802 C C . TYR A 1 103 ? -6.830 -0.516 11.386 1.00 88.62 103 TYR A C 1
ATOM 804 O O . TYR A 1 103 ? -6.475 -0.706 10.228 1.00 88.62 103 TYR A O 1
ATOM 812 N N . CYS A 1 104 ? -7.993 -0.970 11.857 1.00 89.75 104 CYS A N 1
ATOM 813 C CA . CYS A 1 104 ? -8.904 -1.791 11.051 1.00 89.75 104 CYS A CA 1
ATOM 814 C C . CYS A 1 104 ? -10.316 -1.215 10.919 1.00 89.75 104 CYS A C 1
ATOM 816 O O . CYS A 1 104 ? -11.190 -1.890 10.385 1.00 89.75 104 CYS A O 1
ATOM 818 N N . ASP A 1 105 ? -10.558 -0.008 11.441 1.00 88.75 105 ASP A N 1
ATOM 819 C CA . ASP A 1 105 ? -11.846 0.698 11.409 1.00 88.75 105 ASP A CA 1
ATOM 820 C C . ASP A 1 105 ? -13.030 -0.063 12.050 1.00 88.75 105 ASP A C 1
ATOM 822 O O . ASP A 1 105 ? -14.184 0.370 11.964 1.00 88.75 105 ASP A O 1
ATOM 826 N N . TRP A 1 106 ? -12.754 -1.162 12.762 1.00 89.69 106 TRP A N 1
ATOM 827 C CA . TRP A 1 106 ? -13.760 -1.972 13.444 1.00 89.69 106 TRP A CA 1
ATOM 828 C C . TRP A 1 106 ? -14.433 -1.193 14.576 1.00 89.69 106 TRP A C 1
ATOM 830 O O . TRP A 1 106 ? -13.754 -0.525 15.360 1.00 89.69 106 TRP A O 1
ATOM 840 N N . MET A 1 107 ? -15.759 -1.308 14.690 1.00 88.44 107 MET A N 1
ATOM 841 C CA . MET A 1 107 ? -16.525 -0.660 15.756 1.00 88.44 107 MET A CA 1
ATOM 842 C C . MET A 1 107 ? -16.368 -1.389 17.090 1.00 88.44 107 MET A C 1
ATOM 844 O O . MET A 1 107 ? -16.681 -2.572 17.209 1.00 88.44 107 MET A O 1
ATOM 848 N N . VAL A 1 108 ? -15.946 -0.655 18.110 1.00 86.62 108 VAL A N 1
ATOM 849 C CA . VAL A 1 108 ? -15.848 -1.101 19.497 1.00 86.62 108 VAL A CA 1
ATOM 850 C C . VAL A 1 108 ? -16.922 -0.382 20.299 1.00 86.62 108 VAL A C 1
ATOM 852 O O . VAL A 1 108 ? -16.932 0.847 20.379 1.00 86.62 108 VAL A O 1
ATOM 855 N N . LYS A 1 109 ? -17.855 -1.145 20.864 1.00 80.81 109 LYS A N 1
ATOM 856 C CA . LYS A 1 109 ? -18.869 -0.610 21.773 1.00 80.81 109 LYS A CA 1
ATOM 857 C C . LYS A 1 109 ? -18.246 -0.508 23.164 1.00 80.81 109 LYS A C 1
ATOM 859 O O . LYS A 1 109 ? -17.714 -1.500 23.651 1.00 80.81 109 LYS A O 1
ATOM 864 N N . THR A 1 110 ? -18.286 0.673 23.768 1.00 70.44 110 THR A N 1
ATOM 865 C CA . THR A 1 110 ? -17.940 0.869 25.182 1.00 70.44 110 THR A CA 1
ATOM 866 C C . THR A 1 110 ? -19.240 0.908 25.975 1.00 70.44 110 THR A C 1
ATOM 868 O O . THR A 1 110 ? -20.143 1.653 25.588 1.00 70.44 110 THR A O 1
ATOM 871 N N . GLU A 1 111 ? -19.363 0.095 27.023 1.00 62.06 111 GLU A N 1
ATOM 872 C CA . GLU A 1 111 ? -20.549 0.084 27.899 1.00 62.06 111 GLU A CA 1
ATOM 873 C C . GLU A 1 111 ? -20.803 1.446 28.567 1.00 62.06 111 GLU A C 1
ATOM 875 O O . GLU A 1 111 ? -19.825 2.156 28.892 1.00 62.06 111 GLU A O 1
#

Secondary structure (DSSP, 8-state):
---B---S--SSSS-GGGGGSTTB-HHHHHHHHHHHHHHHHHHHTTSS--------------EEET-TT---S-TTSHHHH-TTS--EEEEPTT-TTEEEETTT--EEE--

Sequence (111 aa):
DAVIMHPLPRINELSYEVDRDKRAAYFRQAGYGVPVRMALIALLMGAVEPKIEEQAKRPAARIIEGASGIACPNDRCVTNKEKHVSPRFYKVHGTPKALKCYYCDWMVKTE